Protein AF-A0A5C6M601-F1 (afdb_monomer_lite)

Secondary structure (DSSP, 8-state):
-------HHHHHHHHHHHHTT--HHHHHHHTTS-HHHHHHHHHHTT-----HHHHHHHHHHHHHHHHHHHHHHHHHHHHHHHHHHHHHHT-

Sequence (91 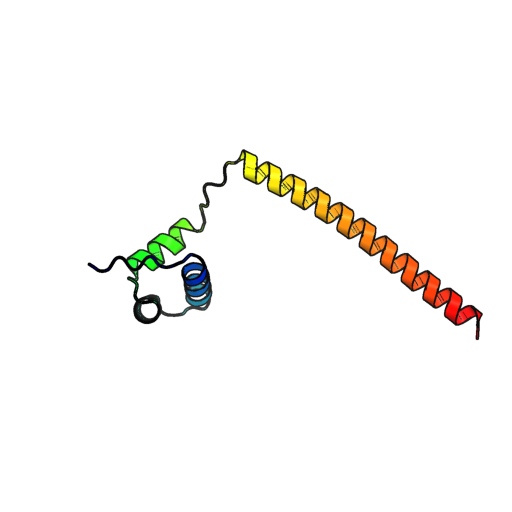aa):
MKNNKVTEDQLLEIRDRVAKGESVADLAKEFGTSGRVIYYHIGKSGSKKTNALAQARLERENQALKIILAETMVELDKEKKLKLQNALKNI

pLDDT: mean 84.96, std 13.66, range [42.5, 98.25]

Foldseek 3Di:
DDPPDQDVVLLVVLLVCVVVVDDLCVSCVVSVHDSVVSVVSNVCVVDPVDPVVNVVVVVVVVVVVVVVVVVVVVVVVVVVVVVVVVVVVVD

Radius of gyration: 23.97 Å; chains: 1; bounding box: 51×34×66 Å

Organism: NCBI:txid1653850

Structure (mmCIF, N/CA/C/O backbone):
data_AF-A0A5C6M601-F1
#
_entry.id   AF-A0A5C6M601-F1
#
loop_
_atom_site.group_PDB
_atom_site.id
_atom_site.type_symbol
_atom_site.label_atom_id
_atom_site.label_alt_id
_atom_site.label_comp_id
_atom_site.label_asym_id
_atom_site.label_entity_id
_atom_site.label_seq_id
_atom_site.pdbx_PDB_ins_code
_atom_site.Cartn_x
_atom_site.Cartn_y
_atom_site.Cartn_z
_atom_site.occupancy
_atom_site.B_iso_or_equiv
_atom_site.auth_seq_id
_atom_site.auth_comp_id
_atom_site.auth_asym_id
_atom_site.auth_atom_id
_atom_site.pdbx_PDB_model_num
ATOM 1 N N . MET A 1 1 ? -16.902 -12.968 30.760 1.00 42.50 1 MET A N 1
ATOM 2 C CA . MET A 1 1 ? -16.877 -12.873 29.281 1.00 42.50 1 MET A CA 1
ATOM 3 C C . MET A 1 1 ? -15.439 -13.075 28.827 1.00 42.50 1 MET A C 1
ATOM 5 O O . MET A 1 1 ? -14.563 -12.435 29.393 1.00 42.50 1 MET A O 1
ATOM 9 N N . LYS A 1 2 ? -15.169 -14.006 27.900 1.00 47.94 2 LYS A N 1
ATOM 10 C CA . LYS A 1 2 ? -13.813 -14.214 27.362 1.00 47.94 2 LYS A CA 1
ATOM 11 C C . LYS A 1 2 ? -13.473 -13.035 26.444 1.00 47.94 2 LYS A C 1
ATOM 13 O O . LYS A 1 2 ? -14.156 -12.823 25.448 1.00 47.94 2 LYS A O 1
ATOM 18 N N . ASN A 1 3 ? -12.453 -12.260 26.801 1.00 50.69 3 ASN A N 1
ATOM 19 C CA . ASN A 1 3 ? -11.939 -11.158 25.988 1.00 50.69 3 ASN A CA 1
ATOM 20 C C . ASN A 1 3 ? -11.089 -11.719 24.836 1.00 50.69 3 ASN A C 1
ATOM 22 O O . ASN A 1 3 ? -9.864 -11.643 24.884 1.00 50.69 3 ASN A O 1
AT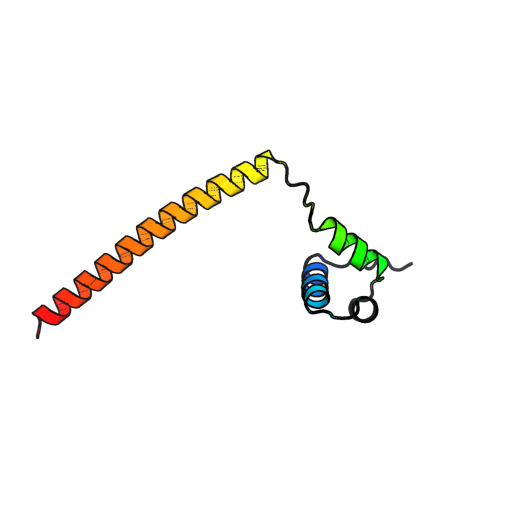OM 26 N N . ASN A 1 4 ? -11.724 -12.295 23.811 1.00 59.12 4 ASN A N 1
ATOM 27 C CA . ASN A 1 4 ? -11.038 -12.580 22.550 1.00 59.12 4 ASN A CA 1
ATOM 28 C C . ASN A 1 4 ? -10.857 -11.253 21.807 1.00 59.12 4 ASN A C 1
ATOM 30 O O . ASN A 1 4 ? -11.770 -10.759 21.146 1.00 59.12 4 ASN A O 1
ATOM 34 N N . LYS A 1 5 ? -9.687 -10.630 21.975 1.00 67.00 5 LYS A N 1
ATOM 35 C CA . LYS A 1 5 ? -9.267 -9.532 21.103 1.00 67.00 5 LYS A CA 1
ATOM 36 C C . LYS A 1 5 ? -9.052 -10.119 19.710 1.00 67.00 5 LYS A C 1
ATOM 38 O O . LYS A 1 5 ? -8.147 -10.925 19.533 1.00 67.00 5 LYS A O 1
ATOM 43 N N . VAL A 1 6 ? -9.887 -9.717 18.758 1.00 74.00 6 VAL A N 1
ATOM 44 C CA . VAL A 1 6 ? -9.649 -9.974 17.334 1.00 74.00 6 VAL A CA 1
ATOM 45 C C . VAL A 1 6 ? -8.367 -9.235 16.945 1.00 74.00 6 VAL A C 1
ATOM 47 O O . VAL A 1 6 ? -8.212 -8.060 17.293 1.00 74.00 6 VAL A O 1
ATOM 50 N N . THR A 1 7 ? -7.426 -9.924 16.305 1.00 83.25 7 THR A N 1
ATOM 51 C CA . THR A 1 7 ? -6.169 -9.312 15.849 1.00 83.25 7 THR A CA 1
ATOM 52 C C . THR A 1 7 ? -6.415 -8.414 14.634 1.00 83.25 7 THR A C 1
ATOM 54 O O . THR A 1 7 ? -7.446 -8.523 13.970 1.00 83.25 7 THR A O 1
ATOM 57 N N . GLU A 1 8 ? -5.480 -7.513 14.319 1.00 79.12 8 GLU A N 1
ATOM 58 C CA . GLU A 1 8 ? -5.620 -6.666 13.123 1.00 79.12 8 GLU A CA 1
ATOM 59 C C . GLU A 1 8 ? -5.636 -7.484 11.826 1.00 79.12 8 GLU A C 1
ATOM 61 O O . GLU A 1 8 ? -6.410 -7.173 10.926 1.00 79.12 8 GLU A O 1
ATOM 66 N N . ASP A 1 9 ? -4.874 -8.577 11.756 1.00 81.38 9 ASP A N 1
ATOM 67 C CA . ASP A 1 9 ? -4.880 -9.467 10.590 1.00 81.38 9 ASP A CA 1
ATOM 68 C C . ASP A 1 9 ? -6.252 -10.131 10.398 1.00 81.38 9 ASP A C 1
ATOM 70 O O . ASP A 1 9 ? -6.796 -10.137 9.295 1.00 81.38 9 ASP A O 1
ATOM 74 N N . GLN A 1 10 ? -6.872 -10.594 11.489 1.00 86.31 10 GLN A N 1
ATOM 75 C CA . GLN A 1 10 ? -8.231 -11.140 11.458 1.00 86.31 10 GLN A CA 1
ATOM 76 C C . GLN A 1 10 ? -9.261 -10.078 11.054 1.00 86.31 10 GLN A C 1
ATOM 78 O O . GLN A 1 10 ? -10.210 -10.373 10.334 1.00 86.31 10 GLN A O 1
ATOM 83 N N . LEU A 1 11 ? -9.089 -8.825 11.484 1.00 85.44 11 LEU A N 1
ATOM 84 C CA . LEU A 1 11 ? -9.969 -7.729 11.076 1.00 85.44 11 LEU A CA 1
ATOM 85 C C . LEU A 1 11 ? -9.820 -7.378 9.593 1.00 85.44 11 LEU A C 1
ATOM 87 O O . LEU A 1 11 ? -10.823 -7.055 8.954 1.00 85.44 11 LEU A O 1
ATOM 91 N N . LEU A 1 12 ? -8.602 -7.434 9.044 1.00 84.69 12 LEU A N 1
ATOM 92 C CA . LEU A 1 12 ? -8.359 -7.250 7.611 1.00 84.69 12 LEU A CA 1
ATOM 93 C C . LEU A 1 12 ? -9.062 -8.335 6.793 1.00 84.69 12 LEU A C 1
ATOM 95 O O . LEU A 1 12 ? -9.745 -8.009 5.823 1.00 84.69 12 LEU A O 1
ATOM 99 N N . GLU A 1 13 ? -8.959 -9.590 7.223 1.00 89.31 13 GLU A N 1
ATOM 100 C CA . GLU A 1 13 ? -9.620 -10.720 6.571 1.00 89.31 13 GLU A CA 1
ATOM 101 C C . GLU A 1 13 ? -11.150 -10.612 6.640 1.00 89.31 13 GLU A C 1
ATOM 103 O O . GLU A 1 13 ? -11.824 -10.667 5.610 1.00 89.31 13 GLU A O 1
ATOM 108 N N . ILE A 1 14 ? -11.709 -10.363 7.832 1.00 89.75 14 ILE A N 1
ATOM 109 C CA . ILE A 1 14 ? -13.153 -10.151 8.021 1.00 89.75 14 ILE A CA 1
ATOM 110 C C . ILE A 1 14 ? -13.654 -9.030 7.104 1.00 89.75 14 ILE A C 1
ATOM 112 O O . ILE A 1 14 ? -14.723 -9.137 6.511 1.00 89.75 14 ILE A O 1
ATOM 116 N N . ARG A 1 15 ? -12.893 -7.944 6.964 1.00 85.88 15 ARG A N 1
ATOM 117 C CA . ARG A 1 15 ? -13.276 -6.787 6.149 1.00 85.88 15 ARG A CA 1
ATOM 118 C C . ARG A 1 15 ? -13.288 -7.089 4.655 1.00 85.88 15 ARG A C 1
ATOM 120 O O . ARG A 1 15 ? -14.216 -6.658 3.976 1.00 85.88 15 ARG A O 1
ATOM 127 N N . ASP A 1 16 ? -12.288 -7.809 4.159 1.00 88.88 16 ASP A N 1
ATOM 128 C CA . ASP A 1 16 ? -12.242 -8.253 2.763 1.00 88.88 16 ASP A CA 1
ATOM 129 C C . ASP A 1 16 ? -13.427 -9.179 2.443 1.00 88.88 16 ASP A C 1
ATOM 131 O O . ASP A 1 16 ? -14.119 -9.001 1.441 1.00 88.88 16 ASP A O 1
ATOM 135 N N . ARG A 1 17 ? -13.748 -10.101 3.355 1.00 91.31 17 ARG A N 1
ATOM 136 C CA . ARG A 1 17 ? -14.881 -11.028 3.212 1.00 91.31 17 ARG A CA 1
ATOM 137 C C . ARG A 1 17 ? -16.239 -10.330 3.287 1.00 91.31 17 ARG A C 1
ATOM 139 O O . ARG A 1 17 ? -17.108 -10.591 2.457 1.00 91.31 17 ARG A O 1
ATOM 146 N N . VAL A 1 18 ? -16.412 -9.364 4.193 1.00 88.69 18 VAL A N 1
ATOM 147 C CA . VAL A 1 18 ? -17.617 -8.512 4.218 1.00 88.69 18 VAL A CA 1
ATOM 148 C C . VAL A 1 18 ? -17.747 -7.699 2.927 1.00 88.69 18 VAL A C 1
ATOM 150 O O . VAL A 1 18 ? -18.846 -7.593 2.389 1.00 88.69 18 VAL A O 1
ATOM 153 N N . ALA A 1 19 ? -16.648 -7.156 2.388 1.00 83.25 19 ALA A N 1
ATOM 154 C CA . ALA A 1 19 ? -16.668 -6.423 1.118 1.00 83.25 19 ALA A CA 1
ATOM 155 C C . ALA A 1 19 ? -17.055 -7.314 -0.076 1.00 83.25 19 ALA A C 1
ATOM 157 O O . ALA A 1 19 ? -17.691 -6.840 -1.015 1.00 83.25 19 ALA A O 1
ATOM 158 N N . LYS A 1 20 ? -16.734 -8.611 -0.013 1.00 89.88 20 LYS A N 1
ATOM 159 C CA . LYS A 1 20 ? -17.170 -9.642 -0.970 1.00 89.88 20 LYS A CA 1
ATOM 160 C C . LYS A 1 20 ? -18.628 -10.087 -0.781 1.00 89.88 20 LYS A C 1
ATOM 162 O O . LYS A 1 20 ? -19.116 -10.896 -1.565 1.00 89.88 20 LYS A O 1
ATOM 167 N N . GLY A 1 21 ? -19.332 -9.547 0.217 1.00 89.19 21 GLY A N 1
ATOM 168 C CA . GLY A 1 21 ? -20.750 -9.806 0.472 1.00 89.19 21 GLY A CA 1
ATOM 169 C C . GLY A 1 21 ? -21.026 -10.953 1.443 1.00 89.19 21 GLY A C 1
ATOM 170 O O . GLY A 1 21 ? -22.177 -11.370 1.568 1.00 89.19 21 GLY A O 1
ATOM 171 N N . GLU A 1 22 ? -20.012 -11.470 2.141 1.00 91.62 22 GLU A N 1
ATOM 172 C CA . GLU A 1 22 ? -20.231 -12.500 3.156 1.00 91.62 22 GLU A CA 1
ATOM 173 C C . GLU A 1 22 ? -21.002 -11.969 4.376 1.00 91.62 22 GLU A C 1
ATOM 175 O O . GLU A 1 22 ? -20.883 -10.813 4.794 1.00 91.62 22 GLU A O 1
ATOM 180 N N . SER A 1 23 ? -21.795 -12.855 4.978 1.00 93.50 23 SER A N 1
ATOM 181 C CA . SER A 1 23 ? -22.623 -12.561 6.145 1.00 93.50 23 SER A CA 1
ATOM 182 C C . SER A 1 23 ? -21.770 -12.290 7.388 1.00 93.50 23 SER A C 1
ATOM 184 O O . SER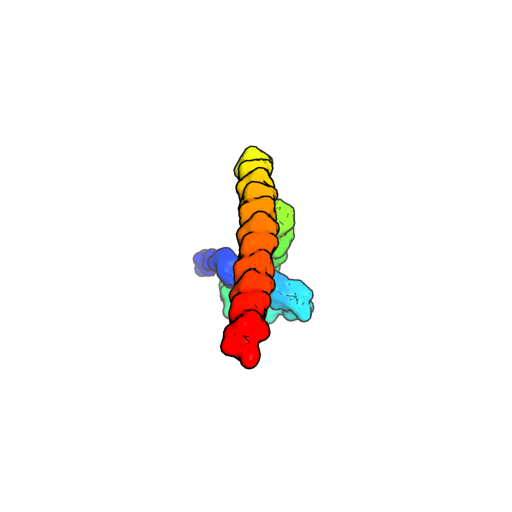 A 1 23 ? -21.054 -13.156 7.892 1.00 93.50 23 SER A O 1
ATOM 186 N N . VAL A 1 24 ? -21.927 -11.092 7.960 1.00 89.81 24 VAL A N 1
ATOM 187 C CA . VAL A 1 24 ? -21.278 -10.689 9.223 1.00 89.81 24 VAL A CA 1
ATOM 188 C C . VAL A 1 24 ? -21.623 -11.641 10.374 1.00 89.81 24 VAL A C 1
ATOM 190 O O . VAL A 1 24 ? -20.817 -11.819 11.285 1.00 89.81 24 VAL A O 1
ATOM 193 N N . ALA A 1 25 ? -22.809 -12.256 10.355 1.00 91.88 25 ALA A N 1
ATOM 194 C CA . ALA A 1 25 ? -23.217 -13.203 11.388 1.00 91.88 25 ALA A CA 1
ATOM 195 C C . ALA A 1 25 ? -22.410 -14.507 11.328 1.00 91.88 25 ALA A C 1
ATOM 197 O O . ALA A 1 25 ? -22.088 -15.070 12.376 1.00 91.88 25 ALA A O 1
ATOM 198 N N . ASP A 1 26 ? -22.059 -14.963 10.128 1.00 93.12 26 ASP A N 1
ATOM 199 C CA . ASP A 1 26 ? -21.283 -16.188 9.940 1.00 93.12 26 ASP A CA 1
ATOM 200 C C . ASP A 1 26 ? -19.802 -15.932 10.217 1.00 93.12 26 ASP A C 1
ATOM 202 O O . ASP A 1 26 ? -19.191 -16.670 10.991 1.00 93.12 26 ASP A O 1
ATOM 206 N N . LEU A 1 27 ? -19.279 -14.791 9.759 1.00 91.25 27 LEU A N 1
ATOM 207 C CA . LEU A 1 27 ? -17.936 -14.322 10.112 1.00 91.25 27 LEU A CA 1
ATOM 208 C C . LEU A 1 27 ? -17.774 -14.128 11.629 1.00 91.25 27 LEU A C 1
ATOM 210 O O . LEU A 1 27 ? -16.747 -14.472 12.205 1.00 91.25 27 LEU A O 1
ATOM 214 N N . ALA A 1 28 ? -18.795 -13.628 12.329 1.00 90.69 28 ALA A N 1
ATOM 215 C CA . ALA A 1 28 ? -18.736 -13.498 13.784 1.00 90.69 28 ALA A CA 1
ATOM 216 C C . ALA A 1 28 ? -18.554 -14.856 14.484 1.00 90.69 28 ALA A C 1
ATOM 218 O O . ALA A 1 28 ? -17.759 -14.958 15.418 1.00 90.69 28 ALA A O 1
ATOM 219 N N . LYS A 1 29 ? -19.252 -15.901 14.020 1.00 90.50 29 LYS A N 1
ATOM 220 C CA . LYS A 1 29 ? -19.107 -17.260 14.562 1.00 90.50 29 LYS A CA 1
ATOM 221 C C . LYS A 1 29 ? -17.731 -17.836 14.248 1.00 90.50 29 LYS A C 1
ATOM 223 O O . LYS A 1 29 ? -17.083 -18.358 15.149 1.00 90.50 29 LYS A O 1
ATOM 228 N N . GLU A 1 30 ? -17.297 -17.711 12.998 1.00 89.75 30 GLU A N 1
ATOM 229 C CA . GLU A 1 30 ? -16.033 -18.258 12.505 1.00 89.75 30 GLU A CA 1
ATOM 230 C C . GLU A 1 30 ? -14.826 -17.677 13.248 1.00 89.75 30 GLU A C 1
ATOM 232 O O . GLU A 1 30 ? -13.983 -18.413 13.754 1.00 89.75 30 GLU A O 1
ATOM 237 N N . PHE A 1 31 ? -14.793 -16.355 13.413 1.00 86.88 31 PHE A N 1
ATOM 238 C CA . PHE A 1 31 ? -13.697 -15.658 14.085 1.00 86.88 31 PHE A CA 1
ATOM 239 C C . PHE A 1 31 ? -13.881 -15.556 15.608 1.00 86.88 31 PHE A C 1
ATOM 241 O O . PHE A 1 31 ? -13.102 -14.886 16.289 1.00 86.88 31 PHE A O 1
ATOM 248 N N . GLY A 1 32 ? -14.914 -16.194 16.172 1.00 87.75 32 GLY A N 1
ATOM 249 C CA . GLY A 1 32 ? -15.175 -16.195 17.614 1.00 87.75 32 GLY A CA 1
ATOM 250 C C . GLY A 1 32 ? -15.377 -14.792 18.199 1.00 87.75 32 GLY A C 1
ATOM 251 O O . GLY A 1 32 ? -14.914 -14.505 19.306 1.00 87.75 32 GLY A O 1
ATOM 252 N N . THR A 1 33 ? -16.039 -13.910 17.449 1.00 87.56 33 THR A N 1
ATOM 253 C CA . THR A 1 33 ? -16.310 -12.513 17.810 1.00 87.56 33 THR A CA 1
ATOM 254 C C . THR A 1 33 ? -17.810 -12.202 17.736 1.00 87.56 33 THR A C 1
ATOM 256 O O . THR A 1 33 ? -18.642 -13.083 17.545 1.00 87.56 33 THR A O 1
ATOM 259 N N . SER A 1 34 ? -18.200 -10.942 17.934 1.00 88.56 34 SER A N 1
ATOM 260 C CA . SER A 1 34 ? -19.590 -10.504 17.757 1.00 88.56 34 SER A CA 1
ATOM 261 C C . SER A 1 34 ? -19.732 -9.625 16.520 1.00 88.56 34 SER A C 1
ATOM 263 O O . SER A 1 34 ? -18.843 -8.830 16.215 1.00 88.56 34 SER A O 1
ATOM 265 N N . GLY A 1 35 ? -20.889 -9.683 15.855 1.00 86.38 35 GLY A N 1
ATOM 266 C CA . GLY A 1 35 ? -21.183 -8.792 14.726 1.00 86.38 35 GLY A CA 1
ATOM 267 C C . GLY A 1 35 ? -21.045 -7.308 15.093 1.00 86.38 35 GLY A C 1
ATOM 268 O O . GLY A 1 35 ? -20.577 -6.509 14.291 1.00 86.38 35 GLY A O 1
ATOM 269 N N . ARG A 1 36 ? -21.340 -6.940 16.350 1.00 87.94 36 ARG A N 1
ATOM 270 C CA . ARG A 1 36 ? -21.113 -5.585 16.879 1.00 87.94 36 ARG A CA 1
ATOM 271 C C . ARG A 1 36 ? -19.638 -5.180 16.836 1.00 87.94 36 ARG A C 1
ATOM 273 O O . ARG A 1 36 ? -19.340 -4.048 16.472 1.00 87.94 36 ARG A O 1
ATOM 280 N N . VAL A 1 37 ? -18.731 -6.082 17.217 1.00 87.00 37 VAL A N 1
ATOM 281 C CA . VAL A 1 37 ? -17.279 -5.848 17.153 1.00 87.00 37 VAL A CA 1
ATOM 282 C C . VAL A 1 37 ? -16.846 -5.697 15.697 1.00 87.00 37 VAL A C 1
ATOM 284 O O . VAL A 1 37 ? -16.148 -4.741 15.375 1.00 87.00 37 VAL A O 1
ATOM 287 N N . ILE A 1 38 ? -17.335 -6.559 14.803 1.00 87.62 38 ILE A N 1
ATOM 288 C CA . ILE A 1 38 ? -17.049 -6.464 13.365 1.00 87.62 38 ILE A CA 1
ATOM 289 C C . ILE A 1 38 ? -17.470 -5.094 12.811 1.00 87.62 38 ILE A C 1
ATOM 291 O O . ILE A 1 38 ? -16.630 -4.367 12.284 1.00 87.62 38 ILE A O 1
ATOM 295 N N . TYR A 1 39 ? -18.726 -4.679 13.001 1.00 87.06 39 TYR A N 1
ATOM 296 C CA . TYR A 1 39 ? -19.205 -3.373 12.529 1.00 87.06 39 TYR A CA 1
ATOM 297 C C . TYR A 1 39 ? -18.463 -2.193 13.162 1.00 87.06 39 TYR A C 1
ATOM 299 O O . TYR A 1 39 ? -18.191 -1.204 12.483 1.00 87.06 39 TYR A O 1
ATOM 307 N N . TYR A 1 40 ? -18.095 -2.294 14.442 1.00 84.69 40 TYR A N 1
ATOM 308 C CA . TYR A 1 40 ? -17.293 -1.276 15.115 1.00 84.69 40 TYR A CA 1
ATOM 309 C C . TYR A 1 40 ? -15.933 -1.076 14.434 1.00 84.69 40 TYR A C 1
ATOM 311 O O . TYR A 1 40 ? -15.516 0.062 14.216 1.00 84.69 40 TYR A O 1
ATOM 319 N N . HIS A 1 41 ? -15.255 -2.165 14.064 1.00 82.06 41 HIS A N 1
ATOM 320 C CA . HIS A 1 41 ? -13.959 -2.100 13.392 1.00 82.06 41 HIS A CA 1
ATOM 321 C C . HIS A 1 41 ? -14.081 -1.705 11.917 1.00 82.06 41 HIS A C 1
ATOM 323 O O . HIS A 1 41 ? -13.309 -0.862 11.460 1.00 82.06 41 HIS A O 1
ATOM 329 N N . ILE A 1 42 ? -15.088 -2.204 11.195 1.00 78.94 42 ILE A N 1
ATOM 330 C CA . ILE A 1 42 ? -15.365 -1.792 9.811 1.00 78.94 42 ILE A CA 1
ATOM 331 C C . ILE A 1 42 ? -15.693 -0.291 9.754 1.00 78.94 42 ILE A C 1
ATOM 333 O O . ILE A 1 42 ? -15.108 0.421 8.943 1.00 78.94 42 ILE A O 1
ATOM 337 N N . GLY A 1 43 ? -16.514 0.239 10.663 1.00 70.00 43 GLY A N 1
ATOM 338 C CA . GLY A 1 43 ? -16.819 1.675 10.721 1.00 70.00 43 GLY A CA 1
ATOM 339 C C . GLY A 1 43 ? -15.612 2.553 11.085 1.00 70.00 43 GLY A C 1
ATOM 340 O O . GLY A 1 43 ? -15.438 3.636 10.531 1.00 70.00 43 GLY A O 1
ATOM 341 N N . LYS A 1 44 ? -14.724 2.080 11.971 1.00 61.00 44 LYS A N 1
ATOM 342 C CA . LYS A 1 44 ? -13.508 2.814 12.382 1.00 61.00 44 LYS A CA 1
ATOM 343 C C . LYS A 1 44 ? -12.410 2.860 11.329 1.00 61.00 44 LYS A C 1
ATOM 345 O O . LYS A 1 44 ? -11.506 3.692 11.395 1.00 61.00 44 LYS A O 1
ATOM 350 N N . SER A 1 45 ? -12.452 1.933 10.390 1.00 54.41 45 SER A N 1
ATOM 351 C CA . SER A 1 45 ? -11.357 1.677 9.467 1.00 54.41 45 SER A CA 1
ATOM 352 C C . SER A 1 45 ? -11.234 2.701 8.325 1.00 54.41 45 SER A C 1
ATOM 354 O O . SER A 1 45 ? -10.240 2.679 7.598 1.00 54.41 45 SER A O 1
ATOM 356 N N . GLY A 1 46 ? -12.194 3.629 8.205 1.00 52.72 46 GLY A N 1
ATOM 357 C CA . GLY A 1 46 ? -12.086 4.848 7.388 1.00 52.72 46 GLY A CA 1
ATOM 358 C C . GLY A 1 46 ? -11.406 6.018 8.109 1.00 52.72 46 GLY A C 1
ATOM 359 O O . GLY A 1 46 ? -11.046 7.010 7.486 1.00 52.72 46 GLY A O 1
ATOM 360 N N . SER A 1 47 ? -11.189 5.898 9.419 1.00 51.25 47 SER A N 1
ATOM 361 C CA . SER A 1 47 ? -10.585 6.932 10.252 1.00 51.25 47 SER A CA 1
ATOM 362 C C . SER A 1 47 ? -9.454 6.338 11.087 1.00 51.25 47 SER A C 1
ATOM 364 O O . SER A 1 47 ? -9.508 6.334 12.322 1.00 51.25 47 SER A O 1
ATOM 366 N N . LYS A 1 48 ? -8.380 5.848 10.450 1.00 58.03 48 LYS A N 1
ATOM 367 C CA . LYS A 1 48 ? -7.102 5.905 11.169 1.00 58.03 48 LYS A CA 1
ATOM 368 C C . LYS A 1 48 ? -6.900 7.390 11.455 1.00 58.03 48 LYS A C 1
ATOM 370 O O . LYS A 1 48 ? -6.744 8.171 10.524 1.00 58.03 48 LYS A O 1
ATOM 375 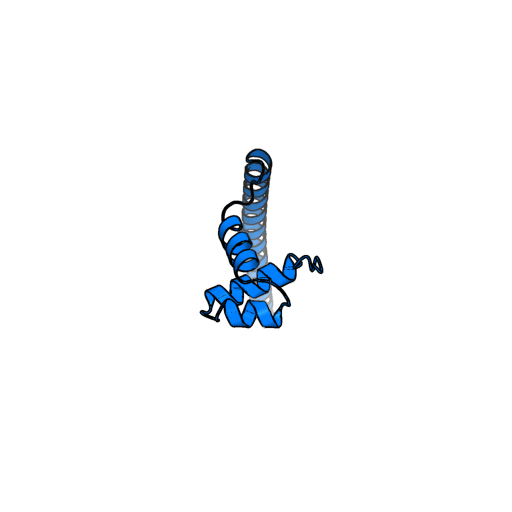N N . LYS A 1 49 ? -6.956 7.796 12.729 1.00 54.94 49 LYS A N 1
ATOM 376 C CA . LYS A 1 49 ? -6.443 9.099 13.170 1.00 54.94 49 LYS A CA 1
ATOM 377 C C . LYS A 1 49 ? -4.927 9.072 12.960 1.00 54.94 49 LYS A C 1
ATOM 379 O O . LYS A 1 49 ? -4.160 8.970 13.910 1.00 54.94 49 LYS A O 1
ATOM 384 N N . THR A 1 50 ? -4.485 9.054 11.709 1.00 57.75 50 THR A N 1
ATOM 385 C CA . THR A 1 50 ? -3.106 9.341 11.362 1.00 57.75 50 THR A CA 1
ATOM 386 C C . THR A 1 50 ? -2.887 10.779 11.780 1.00 57.75 50 THR A C 1
ATOM 388 O O . THR A 1 50 ? -3.650 11.665 11.392 1.00 57.75 50 THR A O 1
ATOM 391 N N . ASN A 1 51 ? -1.882 11.011 12.621 1.00 73.62 51 ASN A N 1
ATOM 392 C CA . ASN A 1 51 ? -1.396 12.359 12.862 1.00 73.62 51 ASN A CA 1
ATOM 393 C C . ASN A 1 51 ? -1.188 13.010 11.483 1.00 73.62 51 ASN A C 1
ATOM 395 O O . ASN A 1 51 ? -0.447 12.457 10.670 1.00 73.62 51 ASN A O 1
ATOM 399 N N . ALA A 1 52 ? -1.876 14.119 11.197 1.00 78.25 52 ALA A N 1
ATOM 400 C CA . ALA A 1 52 ? -1.844 14.765 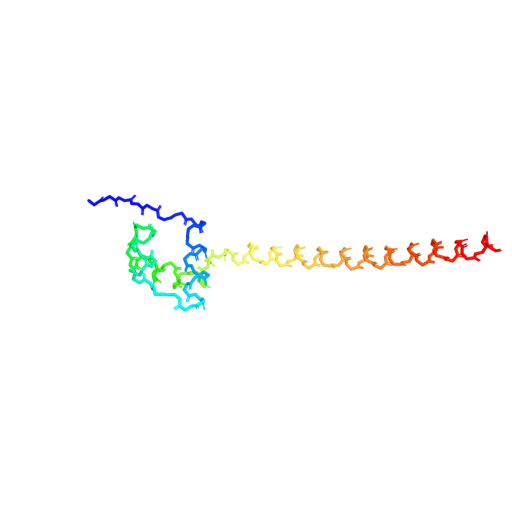9.883 1.00 78.25 52 ALA A CA 1
ATOM 401 C C . ALA A 1 52 ? -0.402 15.047 9.421 1.00 78.25 52 ALA A C 1
ATOM 403 O O . ALA A 1 52 ? -0.088 14.928 8.239 1.00 78.25 52 ALA A O 1
ATOM 404 N N . LEU A 1 53 ? 0.506 15.308 10.369 1.00 82.75 53 LEU A N 1
ATOM 405 C CA . LEU A 1 53 ? 1.932 15.471 10.105 1.00 82.75 53 LEU A CA 1
ATOM 406 C C . LEU A 1 53 ? 2.607 14.175 9.625 1.00 82.75 53 LEU A C 1
ATOM 408 O O . LEU A 1 53 ? 3.423 14.206 8.705 1.00 82.75 53 LEU A O 1
ATOM 412 N N . ALA A 1 54 ? 2.271 13.036 10.236 1.00 83.56 54 ALA A N 1
ATOM 413 C CA . ALA A 1 54 ? 2.788 11.733 9.823 1.00 83.56 54 ALA A CA 1
ATOM 414 C C . ALA A 1 54 ? 2.266 11.352 8.431 1.00 83.56 54 ALA A C 1
ATOM 416 O O . ALA A 1 54 ? 3.028 10.848 7.612 1.00 83.56 54 ALA A O 1
ATOM 417 N N . GLN A 1 55 ? 1.003 11.669 8.136 1.00 85.81 55 GLN A N 1
ATOM 418 C CA . GLN A 1 55 ? 0.415 11.442 6.818 1.00 85.81 55 GLN A CA 1
ATOM 419 C C . GLN A 1 55 ? 1.102 12.290 5.735 1.00 85.81 55 GLN A C 1
ATOM 421 O O . GLN A 1 55 ? 1.551 11.751 4.728 1.00 85.81 55 GLN A O 1
ATOM 426 N N . ALA A 1 56 ? 1.306 13.586 5.987 1.00 88.06 56 ALA A N 1
ATOM 427 C CA . ALA A 1 56 ? 2.021 14.472 5.066 1.00 88.06 56 ALA A CA 1
ATOM 428 C C . ALA A 1 56 ? 3.494 14.069 4.862 1.00 88.06 56 ALA A C 1
ATOM 430 O O . ALA A 1 56 ? 4.093 14.335 3.818 1.00 88.06 56 ALA A O 1
ATOM 431 N N . ARG A 1 57 ? 4.124 13.447 5.866 1.00 92.75 57 ARG A N 1
ATOM 432 C CA . ARG A 1 57 ? 5.463 12.865 5.717 1.00 92.75 57 ARG A CA 1
ATOM 433 C C . ARG A 1 57 ? 5.433 11.642 4.799 1.00 92.75 57 ARG A C 1
ATOM 435 O O . ARG A 1 57 ? 6.222 11.595 3.862 1.00 92.75 57 ARG A O 1
ATOM 442 N N . LEU A 1 58 ? 4.510 10.709 5.033 1.00 92.19 58 LEU A N 1
ATOM 443 C CA . LEU A 1 58 ? 4.356 9.507 4.209 1.00 92.19 58 LEU A CA 1
ATOM 444 C C . LEU A 1 58 ? 4.045 9.846 2.750 1.00 92.19 58 LEU A C 1
ATOM 446 O O . LEU A 1 58 ? 4.591 9.222 1.847 1.00 92.19 58 LEU A O 1
ATOM 450 N N . GLU A 1 59 ? 3.213 10.855 2.502 1.00 92.56 59 GLU A N 1
ATOM 451 C CA . GLU A 1 59 ? 2.888 11.301 1.144 1.00 92.56 59 GLU A CA 1
ATOM 452 C C . GLU A 1 59 ? 4.105 11.883 0.417 1.00 92.56 59 GLU A C 1
ATOM 454 O O . GLU A 1 59 ? 4.329 11.559 -0.750 1.00 92.56 59 GLU A O 1
ATOM 459 N N . ARG A 1 60 ? 4.940 12.665 1.113 1.00 95.44 60 ARG A N 1
ATOM 460 C CA . ARG A 1 60 ? 6.205 13.174 0.559 1.00 95.44 60 ARG A CA 1
ATOM 461 C C . ARG A 1 60 ? 7.197 12.054 0.261 1.00 95.44 60 ARG A C 1
ATOM 463 O O . ARG A 1 60 ? 7.775 12.030 -0.821 1.00 95.44 60 ARG A O 1
ATOM 470 N N . GLU A 1 61 ? 7.368 11.113 1.189 1.00 96.06 61 GLU A N 1
ATOM 471 C CA . GLU A 1 61 ? 8.232 9.945 0.979 1.00 96.06 61 GLU A CA 1
ATOM 472 C C . GLU A 1 61 ? 7.725 9.094 -0.199 1.00 96.06 61 GLU A C 1
ATOM 474 O O . GLU A 1 61 ? 8.507 8.690 -1.056 1.00 96.06 61 GLU A O 1
ATOM 479 N N . ASN A 1 62 ? 6.409 8.901 -0.324 1.00 97.25 62 ASN A N 1
ATOM 480 C CA . ASN A 1 62 ? 5.807 8.174 -1.441 1.00 97.25 62 ASN A CA 1
ATOM 481 C C . ASN A 1 62 ? 6.041 8.866 -2.794 1.00 97.25 62 ASN A C 1
ATOM 483 O O . ASN A 1 62 ? 6.338 8.197 -3.783 1.00 97.25 62 ASN A O 1
ATOM 487 N N . GLN A 1 63 ? 5.925 10.195 -2.848 1.00 97.81 63 GLN A N 1
ATOM 488 C CA . GLN A 1 63 ? 6.223 10.967 -4.057 1.00 97.81 63 GLN A CA 1
ATOM 489 C C . GLN A 1 63 ? 7.697 10.854 -4.451 1.00 97.81 63 GLN A C 1
ATOM 491 O O . GLN A 1 63 ? 7.988 10.599 -5.618 1.00 97.81 63 GLN A O 1
ATOM 496 N N . ALA A 1 64 ? 8.617 10.967 -3.490 1.00 97.81 64 ALA A N 1
ATOM 497 C CA . ALA A 1 64 ? 10.046 10.801 -3.747 1.00 97.81 64 ALA A CA 1
ATOM 498 C C . ALA A 1 64 ? 10.363 9.400 -4.297 1.00 97.81 64 ALA A C 1
ATOM 500 O O . ALA A 1 64 ? 11.065 9.268 -5.298 1.00 97.81 64 ALA A O 1
ATOM 501 N N . LEU A 1 65 ? 9.776 8.354 -3.706 1.00 98.25 65 LEU A N 1
ATOM 502 C CA . LEU A 1 65 ? 9.946 6.978 -4.177 1.00 98.25 65 LEU A CA 1
ATOM 503 C C . LEU A 1 65 ? 9.410 6.772 -5.599 1.00 98.25 65 LEU A C 1
ATOM 505 O O . LEU A 1 65 ? 10.038 6.075 -6.390 1.00 98.25 65 LEU A O 1
ATOM 509 N N . LYS A 1 66 ? 8.277 7.390 -5.948 1.00 97.62 66 LYS A N 1
ATOM 510 C CA . LYS A 1 66 ? 7.718 7.322 -7.308 1.00 97.62 66 LYS A CA 1
ATOM 511 C C . LYS A 1 66 ? 8.633 7.958 -8.350 1.00 97.62 66 LYS A C 1
ATOM 513 O O . LYS A 1 66 ? 8.729 7.428 -9.452 1.00 97.62 66 LYS A O 1
ATOM 518 N N . ILE A 1 67 ? 9.297 9.061 -8.007 1.00 98.00 67 ILE A N 1
ATOM 519 C CA . ILE A 1 67 ? 10.253 9.726 -8.900 1.00 98.00 67 ILE A CA 1
ATOM 520 C C . ILE A 1 67 ? 11.458 8.815 -9.146 1.00 98.00 67 ILE A C 1
ATOM 522 O O . ILE A 1 67 ? 11.754 8.508 -10.296 1.00 98.00 67 ILE A O 1
ATOM 526 N N . ILE A 1 68 ? 12.070 8.294 -8.078 1.00 97.88 68 ILE A N 1
ATOM 527 C CA . ILE A 1 68 ? 13.216 7.373 -8.177 1.00 97.88 68 ILE A CA 1
ATOM 528 C C . ILE A 1 68 ? 12.842 6.127 -8.992 1.00 97.88 68 ILE A C 1
ATOM 530 O O . ILE A 1 68 ? 13.602 5.665 -9.844 1.00 97.88 68 ILE A O 1
ATOM 534 N N . LEU A 1 69 ? 11.646 5.579 -8.766 1.00 97.94 69 LEU A N 1
ATOM 535 C CA . LEU A 1 69 ? 11.160 4.439 -9.535 1.00 97.94 69 LEU A CA 1
ATOM 536 C C . LEU A 1 69 ? 11.032 4.779 -11.028 1.00 97.94 69 LEU A C 1
ATOM 538 O O . LEU A 1 69 ? 11.463 3.997 -11.869 1.00 97.94 69 LEU A O 1
ATOM 542 N N . ALA A 1 70 ? 10.483 5.943 -11.374 1.00 97.94 70 ALA A N 1
ATOM 543 C CA . ALA A 1 70 ? 10.369 6.359 -12.769 1.00 97.94 70 ALA A CA 1
ATOM 544 C C . ALA A 1 70 ? 11.746 6.529 -13.436 1.00 97.94 70 ALA A C 1
ATOM 546 O O . ALA A 1 70 ? 11.949 6.057 -14.554 1.00 97.94 70 ALA A O 1
ATOM 547 N N . GLU A 1 71 ? 12.701 7.152 -12.744 1.00 97.50 71 GLU A N 1
ATOM 548 C CA . GLU A 1 71 ? 14.072 7.342 -13.234 1.00 97.50 71 GLU A CA 1
ATOM 549 C C . GLU A 1 71 ? 14.766 5.998 -13.492 1.00 97.50 71 GLU A C 1
ATOM 551 O O . GLU A 1 71 ? 15.258 5.750 -14.595 1.00 97.50 71 GLU A O 1
ATOM 556 N N . THR A 1 72 ? 14.708 5.085 -12.519 1.00 97.50 72 THR A N 1
ATOM 557 C CA . THR A 1 72 ? 15.308 3.746 -12.642 1.00 97.50 72 THR A CA 1
ATOM 558 C C . THR A 1 72 ? 14.664 2.912 -13.75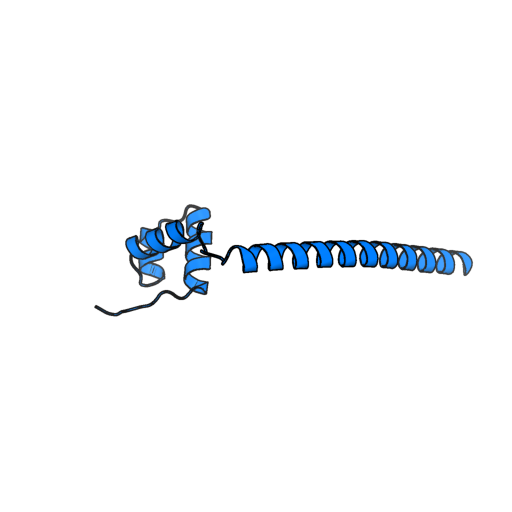2 1.00 97.50 72 THR A C 1
ATOM 560 O O . THR A 1 72 ? 15.365 2.209 -14.480 1.00 97.50 72 THR A O 1
ATOM 563 N N . MET A 1 73 ? 13.346 3.011 -13.954 1.00 97.81 73 MET A N 1
ATOM 564 C CA . MET A 1 73 ? 12.666 2.331 -15.065 1.00 97.81 73 MET A CA 1
ATOM 565 C C . MET A 1 73 ? 13.160 2.826 -16.430 1.00 97.81 73 MET A C 1
ATOM 567 O O . MET A 1 73 ? 13.419 2.014 -17.321 1.00 97.81 73 MET A O 1
ATOM 571 N N . VAL A 1 74 ? 13.348 4.139 -16.591 1.00 97.88 74 VAL A N 1
ATOM 572 C CA . VAL A 1 74 ? 13.883 4.722 -17.832 1.00 97.88 74 VAL A CA 1
ATOM 573 C C . VAL A 1 74 ? 15.315 4.252 -18.095 1.00 97.88 74 VAL A C 1
ATOM 575 O O . VAL A 1 74 ? 15.668 3.953 -19.239 1.00 97.88 74 VAL A O 1
ATOM 578 N N . GLU A 1 75 ? 16.153 4.180 -17.063 1.00 96.75 75 GLU A N 1
ATOM 579 C CA . GLU A 1 75 ? 17.529 3.684 -17.183 1.00 96.75 75 GLU A CA 1
ATOM 580 C C . GLU A 1 75 ? 17.580 2.210 -17.592 1.00 96.75 75 GLU A C 1
ATOM 582 O O . GLU A 1 75 ? 18.297 1.860 -18.533 1.00 96.75 75 GLU A O 1
ATOM 587 N N . LEU A 1 76 ? 16.760 1.365 -16.963 1.00 96.75 76 LEU A N 1
ATOM 588 C CA . LEU A 1 76 ? 16.659 -0.055 -17.303 1.00 96.75 76 LEU A CA 1
ATOM 589 C C . LEU A 1 76 ? 16.255 -0.267 -18.765 1.00 96.75 76 LEU A C 1
ATOM 591 O O . LEU A 1 76 ? 16.809 -1.132 -19.448 1.00 96.75 76 LEU A O 1
ATOM 595 N N . ASP A 1 77 ? 15.312 0.521 -19.277 1.00 97.12 77 ASP A N 1
ATOM 596 C CA . ASP A 1 77 ? 14.879 0.402 -20.669 1.00 97.12 77 ASP A CA 1
ATOM 597 C C . ASP A 1 77 ? 15.955 0.866 -21.661 1.00 97.12 77 ASP A C 1
ATOM 599 O O . ASP A 1 77 ? 16.149 0.233 -22.707 1.00 97.12 77 ASP A O 1
ATOM 603 N N . LYS A 1 78 ? 16.724 1.910 -21.320 1.00 95.75 78 LYS A N 1
ATOM 604 C CA . LYS A 1 78 ? 17.904 2.312 -22.104 1.00 95.75 78 LYS A CA 1
ATOM 605 C C . LYS A 1 78 ? 18.949 1.200 -22.140 1.00 95.75 78 LYS A C 1
ATOM 607 O O . LYS A 1 78 ? 19.467 0.891 -23.216 1.00 95.75 78 LYS A O 1
ATOM 612 N N . GLU A 1 79 ? 19.233 0.576 -21.000 1.00 96.25 79 GLU A N 1
ATOM 613 C CA . GLU A 1 79 ? 20.212 -0.507 -20.904 1.00 96.25 79 GLU A CA 1
ATOM 614 C C . GLU A 1 79 ? 19.790 -1.723 -21.742 1.00 96.25 79 GLU A C 1
ATOM 616 O O . GLU A 1 79 ? 20.589 -2.254 -22.519 1.00 96.25 79 GLU A O 1
ATOM 621 N N . LYS A 1 80 ? 18.516 -2.131 -21.664 1.00 96.12 80 LYS A N 1
ATOM 622 C CA . LYS A 1 80 ? 17.962 -3.210 -22.500 1.00 96.12 80 LYS A CA 1
ATOM 623 C C . LYS A 1 80 ? 18.111 -2.903 -23.988 1.00 96.12 80 LYS A C 1
ATOM 625 O O . LYS A 1 80 ? 18.546 -3.766 -24.752 1.00 96.12 80 LYS A O 1
ATOM 630 N N . LYS A 1 81 ? 17.780 -1.676 -24.405 1.00 95.00 81 LYS A N 1
ATOM 631 C CA . LYS A 1 81 ? 17.892 -1.253 -25.807 1.00 95.00 81 LYS A CA 1
ATOM 632 C C . LYS A 1 81 ? 19.342 -1.284 -26.289 1.00 95.00 81 LYS A C 1
ATOM 634 O O . LYS A 1 81 ? 19.596 -1.739 -27.402 1.00 95.00 81 LYS A O 1
ATOM 639 N N . LEU A 1 82 ? 20.288 -0.851 -25.456 1.00 95.19 82 LEU A N 1
ATOM 640 C CA . LEU A 1 82 ? 21.713 -0.893 -25.778 1.00 95.19 82 LEU A CA 1
ATOM 641 C C . LEU A 1 82 ? 22.219 -2.334 -25.921 1.00 95.19 82 LEU A C 1
ATOM 643 O O . LEU A 1 82 ? 22.893 -2.653 -26.900 1.00 95.19 82 LEU A O 1
ATOM 647 N N . LYS A 1 83 ? 21.846 -3.224 -24.992 1.00 95.00 83 LYS A N 1
ATOM 648 C CA . LYS A 1 83 ? 22.183 -4.656 -25.071 1.00 95.00 83 LYS A CA 1
ATOM 649 C C . LYS A 1 83 ? 21.651 -5.289 -26.356 1.00 95.00 83 LYS A C 1
ATOM 651 O O . LYS A 1 83 ? 22.397 -5.993 -27.031 1.00 95.00 83 LYS A O 1
ATOM 656 N N . LEU A 1 84 ? 20.407 -4.984 -26.733 1.00 94.12 84 LEU A N 1
ATOM 657 C CA . LEU A 1 84 ? 19.815 -5.466 -27.982 1.00 94.12 84 LEU A CA 1
ATOM 658 C C . LEU A 1 84 ? 20.575 -4.956 -29.214 1.00 94.12 84 LEU A C 1
ATOM 660 O O . LEU A 1 84 ? 20.894 -5.737 -30.104 1.00 94.12 84 LEU A O 1
ATOM 664 N N . GLN A 1 85 ? 20.906 -3.663 -29.263 1.00 91.81 85 GLN A N 1
ATOM 665 C CA . GLN A 1 85 ? 21.670 -3.091 -30.377 1.00 91.81 85 GLN A CA 1
ATOM 666 C C . GLN A 1 85 ? 23.058 -3.720 -30.518 1.00 91.81 85 GLN A C 1
ATOM 668 O O . GLN A 1 85 ? 23.497 -3.983 -31.634 1.00 91.81 85 GLN A O 1
ATOM 673 N N . ASN A 1 86 ? 23.740 -3.976 -29.403 1.00 93.38 86 ASN A N 1
ATOM 674 C CA . ASN A 1 86 ? 25.048 -4.624 -29.418 1.00 93.38 86 ASN A CA 1
ATOM 675 C C . ASN A 1 86 ? 24.950 -6.084 -29.876 1.00 93.38 86 ASN A C 1
ATOM 677 O O . ASN A 1 86 ? 25.803 -6.535 -30.631 1.00 93.38 86 ASN A O 1
ATOM 681 N N . ALA A 1 87 ? 23.897 -6.805 -29.478 1.00 91.38 87 ALA A N 1
ATOM 682 C CA . ALA A 1 87 ? 23.660 -8.171 -29.940 1.00 91.38 87 ALA A CA 1
ATOM 683 C C . ALA A 1 87 ? 23.428 -8.233 -31.460 1.00 91.38 87 ALA A C 1
ATOM 685 O O . ALA A 1 87 ? 23.986 -9.096 -32.123 1.00 91.38 87 ALA A O 1
ATOM 686 N N . LEU A 1 88 ? 22.667 -7.282 -32.015 1.00 88.75 88 LEU A N 1
ATOM 687 C CA . LEU A 1 88 ? 22.386 -7.202 -33.455 1.00 88.75 88 LEU A CA 1
ATOM 688 C C . LEU A 1 88 ? 23.597 -6.790 -34.305 1.00 88.75 88 LEU A C 1
ATOM 690 O O . LEU A 1 88 ? 23.622 -7.088 -35.490 1.00 88.75 88 LEU A O 1
ATOM 694 N N . LYS A 1 89 ? 24.584 -6.093 -33.728 1.00 83.56 89 LYS A N 1
ATOM 695 C CA . LYS A 1 89 ? 25.822 -5.698 -34.427 1.00 83.56 89 LYS A CA 1
ATOM 696 C C . LYS A 1 89 ? 26.866 -6.816 -34.516 1.00 83.56 89 LYS A C 1
ATOM 698 O O . LYS A 1 89 ? 27.826 -6.666 -35.262 1.00 83.56 89 LYS A O 1
ATOM 703 N N . ASN A 1 90 ? 26.703 -7.882 -33.734 1.00 72.19 90 ASN A N 1
ATOM 704 C CA . ASN A 1 90 ? 27.645 -9.000 -33.638 1.00 72.19 90 ASN A CA 1
ATOM 705 C C . ASN A 1 90 ? 27.162 -10.255 -34.397 1.00 72.19 90 ASN A C 1
ATOM 707 O O . ASN A 1 90 ? 27.671 -11.347 -34.144 1.00 72.19 90 ASN A O 1
ATOM 711 N N . ILE A 1 91 ? 26.171 -10.100 -35.282 1.00 67.62 91 ILE A N 1
ATOM 712 C CA . ILE A 1 91 ? 25.634 -11.111 -36.209 1.00 67.62 91 ILE A CA 1
ATOM 713 C C . ILE A 1 91 ? 25.930 -10.625 -37.626 1.00 67.62 91 ILE A C 1
ATOM 715 O O . ILE A 1 91 ? 26.342 -11.465 -38.453 1.00 67.62 91 ILE A O 1
#